Protein AF-A0A9P7CRB1-F1 (afdb_monomer_lite)

Structure (mmCIF, N/CA/C/O backbone):
data_AF-A0A9P7CRB1-F1
#
_entry.id   AF-A0A9P7CRB1-F1
#
loop_
_atom_site.group_PDB
_atom_site.id
_atom_site.type_symbol
_atom_site.label_atom_id
_atom_site.label_alt_id
_atom_site.label_comp_id
_atom_site.label_asym_id
_atom_site.label_entity_id
_atom_site.label_seq_id
_atom_site.pdbx_PDB_ins_code
_atom_site.Cartn_x
_atom_site.Cartn_y
_atom_site.Cartn_z
_atom_site.occupancy
_atom_site.B_iso_or_equiv
_atom_site.auth_seq_id
_atom_site.auth_comp_id
_atom_site.auth_asym_id
_atom_site.auth_atom_id
_atom_site.pdbx_PDB_model_num
ATOM 1 N N . MET A 1 1 ? -23.617 -18.119 3.280 1.00 48.03 1 MET A N 1
ATOM 2 C CA . MET A 1 1 ? -23.343 -16.703 3.636 1.00 48.03 1 MET A CA 1
ATOM 3 C C . MET A 1 1 ? -23.572 -16.346 5.123 1.00 48.03 1 MET A C 1
ATOM 5 O O . MET A 1 1 ? -22.956 -15.399 5.589 1.00 48.03 1 MET A O 1
ATOM 9 N N . LYS A 1 2 ? -24.357 -17.110 5.916 1.00 53.69 2 LYS A N 1
ATOM 10 C CA . LYS A 1 2 ? -24.613 -16.845 7.359 1.00 53.69 2 LYS A CA 1
ATOM 11 C C . LYS A 1 2 ? -23.386 -16.918 8.298 1.00 53.69 2 LYS A C 1
ATOM 13 O O . LYS A 1 2 ? -23.374 -16.262 9.331 1.00 53.69 2 LYS A O 1
ATOM 18 N N . LEU A 1 3 ? -22.343 -17.676 7.945 1.00 62.91 3 LEU A N 1
ATOM 19 C CA . LEU A 1 3 ? -21.161 -17.885 8.803 1.00 62.91 3 LEU A CA 1
ATOM 20 C C . LEU A 1 3 ? -20.244 -16.656 8.918 1.00 62.91 3 LEU A C 1
ATOM 22 O O . LEU A 1 3 ? -19.646 -16.432 9.967 1.00 62.91 3 LEU A O 1
ATOM 26 N N . ILE A 1 4 ? -20.134 -15.860 7.852 1.00 64.88 4 ILE A N 1
ATOM 27 C CA . ILE A 1 4 ? -19.236 -14.697 7.805 1.00 64.88 4 ILE A CA 1
ATOM 28 C C . ILE A 1 4 ? -19.834 -13.535 8.610 1.00 64.88 4 ILE A C 1
ATOM 30 O O . ILE A 1 4 ? -19.129 -12.917 9.403 1.00 64.88 4 ILE A O 1
ATOM 34 N N . GLY A 1 5 ? -21.150 -13.310 8.502 1.00 63.88 5 GLY A N 1
ATOM 35 C CA . GLY A 1 5 ? -21.849 -12.256 9.248 1.00 63.88 5 GLY A CA 1
ATOM 36 C C . GLY A 1 5 ? -21.728 -12.403 10.768 1.00 63.88 5 GLY A C 1
ATOM 37 O O . GLY A 1 5 ? -21.453 -11.425 11.458 1.00 63.88 5 GLY A O 1
ATOM 38 N N . GLY A 1 6 ? -21.828 -13.632 11.292 1.00 68.19 6 GLY A N 1
ATOM 39 C CA . GLY A 1 6 ? -21.659 -13.889 12.728 1.00 68.19 6 GLY A CA 1
ATOM 40 C C . GLY A 1 6 ? -20.238 -13.619 13.242 1.00 68.19 6 GLY A C 1
ATOM 41 O O . GLY A 1 6 ? -20.066 -13.126 14.355 1.00 68.19 6 GLY A O 1
ATOM 42 N N . ARG A 1 7 ? -19.208 -13.886 12.426 1.00 66.50 7 ARG A N 1
ATOM 43 C CA . ARG A 1 7 ? -17.805 -13.591 12.774 1.00 66.50 7 ARG A CA 1
ATOM 44 C C . ARG A 1 7 ? -17.519 -12.092 12.742 1.00 66.50 7 ARG A C 1
ATOM 46 O O . ARG A 1 7 ? -16.891 -11.586 13.665 1.00 66.50 7 ARG A O 1
ATOM 53 N N . ILE A 1 8 ? -18.048 -11.388 11.740 1.00 63.50 8 ILE A N 1
ATOM 54 C CA . ILE A 1 8 ? -17.945 -9.926 11.626 1.00 63.50 8 ILE A CA 1
ATOM 55 C C . ILE A 1 8 ? -18.608 -9.244 12.827 1.00 63.50 8 ILE A C 1
ATOM 57 O O . ILE A 1 8 ? -18.018 -8.335 13.401 1.00 63.50 8 ILE A O 1
ATOM 61 N N . ALA A 1 9 ? -19.782 -9.711 13.265 1.00 63.41 9 ALA A N 1
ATOM 62 C CA . ALA A 1 9 ? -20.455 -9.173 14.449 1.00 63.41 9 ALA A CA 1
ATOM 63 C C . ALA A 1 9 ? -19.631 -9.368 15.737 1.00 63.41 9 ALA A C 1
ATOM 65 O O . ALA A 1 9 ? -19.529 -8.449 16.550 1.00 63.41 9 ALA A O 1
ATOM 66 N N . LYS A 1 10 ? -18.981 -10.530 15.896 1.00 70.50 10 LYS A N 1
ATOM 67 C CA . LYS A 1 10 ? -18.084 -10.814 17.030 1.00 70.50 10 LYS A CA 1
ATOM 68 C C . LYS A 1 10 ? -16.836 -9.925 17.019 1.00 70.50 10 LYS A C 1
ATOM 70 O O . LYS A 1 10 ? -16.465 -9.382 18.055 1.00 70.50 10 LYS A O 1
ATOM 75 N N . TRP A 1 11 ? -16.218 -9.745 15.852 1.00 65.81 11 TRP A N 1
ATOM 76 C CA . TRP A 1 11 ? -15.070 -8.848 15.676 1.00 65.81 11 TRP A CA 1
ATOM 77 C C . TRP A 1 11 ? -15.452 -7.391 15.924 1.00 65.81 11 TRP A C 1
ATOM 79 O O . TRP A 1 11 ? -14.704 -6.667 16.574 1.00 65.81 11 TRP A O 1
ATOM 89 N N . ASN A 1 12 ? -16.645 -6.981 15.488 1.00 64.50 12 ASN A N 1
ATOM 90 C CA . ASN A 1 12 ? -17.173 -5.652 15.763 1.00 64.50 12 ASN A CA 1
ATOM 91 C C . ASN A 1 12 ? -17.372 -5.440 17.274 1.00 64.50 12 ASN A C 1
ATOM 93 O O . ASN A 1 12 ? -16.878 -4.459 17.818 1.00 64.50 12 ASN A O 1
ATOM 97 N N . GLN A 1 13 ? -17.968 -6.397 17.998 1.00 62.19 13 GLN A N 1
ATOM 98 C CA . GLN A 1 13 ? -18.071 -6.315 19.463 1.00 62.19 13 GLN A CA 1
ATOM 99 C C . GLN A 1 13 ? -16.703 -6.236 20.163 1.00 62.19 13 GLN A C 1
ATOM 101 O O . GLN A 1 13 ? -16.546 -5.448 21.095 1.00 62.19 13 GLN A O 1
ATOM 106 N N . GLN A 1 14 ? -15.699 -6.991 19.707 1.00 67.25 14 GLN A N 1
ATOM 107 C CA . GLN A 1 14 ? -14.343 -6.936 20.272 1.00 67.25 14 GLN A CA 1
ATOM 108 C C . GLN A 1 14 ? -13.639 -5.596 20.001 1.00 67.25 14 GLN A C 1
ATOM 110 O O . GLN A 1 14 ? -12.961 -5.074 20.890 1.00 67.25 14 GLN A O 1
ATOM 115 N N . LEU A 1 15 ? -13.835 -5.015 18.813 1.00 63.69 15 LEU A N 1
ATOM 116 C CA . LEU A 1 15 ? -13.340 -3.682 18.450 1.00 63.69 15 LEU A CA 1
ATOM 117 C C . LEU A 1 15 ? -14.054 -2.575 19.241 1.00 63.69 15 LEU A C 1
ATOM 119 O O . LEU A 1 15 ? -13.407 -1.630 19.692 1.00 63.69 15 LEU A O 1
ATOM 123 N N . ILE A 1 16 ? -15.365 -2.716 19.472 1.00 59.72 16 ILE A N 1
ATOM 124 C CA . ILE A 1 16 ? -16.171 -1.783 20.272 1.00 59.72 16 ILE A CA 1
ATOM 125 C C . ILE A 1 16 ? -15.698 -1.762 21.733 1.00 59.72 16 ILE A C 1
ATOM 127 O O . ILE A 1 16 ? -15.602 -0.689 22.330 1.00 59.72 16 ILE A O 1
ATOM 131 N N . HIS A 1 17 ? -15.349 -2.924 22.292 1.00 61.03 17 HIS A N 1
ATOM 132 C CA . HIS A 1 17 ? -14.848 -3.039 23.666 1.00 61.03 17 HIS A CA 1
ATOM 133 C C . HIS A 1 17 ? -13.457 -2.398 23.857 1.00 61.03 17 HIS A C 1
ATOM 135 O O . HIS A 1 17 ? -13.102 -2.021 24.970 1.00 61.03 17 HIS A O 1
ATOM 141 N N . HIS A 1 18 ? -12.695 -2.219 22.769 1.00 63.16 18 HIS A N 1
ATOM 142 C CA . HIS A 1 18 ? -11.377 -1.571 22.746 1.00 63.16 18 HIS A CA 1
ATOM 143 C C . HIS A 1 18 ? -11.396 -0.229 21.998 1.00 63.16 18 HIS A C 1
ATOM 145 O O . HIS A 1 18 ? -10.374 0.192 21.449 1.00 63.16 18 HIS A O 1
ATOM 151 N N . LYS A 1 19 ? -12.539 0.476 21.989 1.00 61.88 19 LYS A N 1
ATOM 152 C CA . LYS A 1 19 ? -12.706 1.772 21.302 1.00 61.88 19 LYS A CA 1
ATOM 153 C C . LYS A 1 19 ? -11.599 2.785 21.597 1.00 61.88 19 LYS A C 1
ATOM 155 O O . LYS A 1 19 ? -11.197 3.521 20.701 1.00 61.88 19 LYS A O 1
ATOM 160 N N . GLN A 1 20 ? -11.066 2.776 22.819 1.00 61.59 20 GLN A N 1
ATOM 161 C CA . GLN A 1 20 ? -9.976 3.660 23.242 1.00 61.59 20 GLN A CA 1
ATOM 162 C C . GLN A 1 20 ? -8.648 3.410 22.502 1.00 61.59 20 GLN A C 1
ATOM 164 O O . GLN A 1 20 ? -7.839 4.324 22.384 1.00 61.59 20 GLN A O 1
ATOM 169 N N . HIS A 1 21 ? -8.442 2.220 21.931 1.00 71.44 21 HIS A N 1
ATOM 170 C CA . HIS A 1 21 ? -7.247 1.865 21.156 1.00 71.44 21 HIS A CA 1
ATOM 171 C C . HIS A 1 21 ? -7.493 1.796 19.643 1.00 71.44 21 HIS A C 1
ATOM 173 O O . HIS A 1 21 ? -6.599 1.391 18.899 1.00 71.44 21 HIS A O 1
ATOM 179 N N . MET A 1 22 ? -8.674 2.195 19.152 1.00 73.38 22 MET A N 1
ATOM 180 C CA . MET A 1 22 ? -9.009 2.098 17.723 1.00 73.38 22 MET A CA 1
ATOM 181 C C . MET A 1 22 ? -8.028 2.827 16.811 1.00 73.38 22 MET A C 1
ATOM 183 O O . MET A 1 22 ? -7.768 2.354 15.709 1.00 73.38 22 MET A O 1
ATOM 187 N N . LEU A 1 23 ? -7.464 3.946 17.266 1.00 76.94 23 LEU A N 1
ATOM 188 C CA . LEU A 1 23 ? -6.450 4.682 16.516 1.00 76.94 23 LEU A CA 1
ATOM 189 C C . LEU A 1 23 ? -5.193 3.824 16.307 1.00 76.94 23 LEU A C 1
ATOM 191 O O . LEU A 1 23 ? -4.759 3.665 15.170 1.00 76.94 23 LEU A O 1
ATOM 195 N N . ASN A 1 24 ? -4.670 3.185 17.359 1.00 78.94 24 ASN A N 1
ATOM 196 C CA . ASN A 1 24 ? -3.516 2.284 17.250 1.00 78.94 24 ASN A CA 1
ATOM 197 C C . ASN A 1 24 ? -3.820 1.082 16.351 1.00 78.94 24 ASN A C 1
ATOM 199 O O . ASN A 1 24 ? -2.997 0.726 15.509 1.00 78.94 24 ASN A O 1
ATOM 203 N N . TYR A 1 25 ? -5.016 0.498 16.474 1.00 79.88 25 TYR A N 1
ATOM 204 C CA . TYR A 1 25 ? -5.454 -0.576 15.581 1.00 79.88 25 TYR A CA 1
ATOM 205 C C . TYR A 1 25 ? -5.482 -0.123 14.120 1.00 79.88 25 TYR A C 1
ATOM 207 O O . TYR A 1 25 ? -4.974 -0.835 13.261 1.00 79.88 25 TYR A O 1
ATOM 215 N N . MET A 1 26 ? -6.019 1.064 13.825 1.00 79.62 26 MET A N 1
ATOM 216 C CA . MET A 1 26 ? -6.052 1.599 12.463 1.00 79.62 26 MET A CA 1
ATOM 217 C C . MET A 1 26 ? -4.660 1.887 11.902 1.00 79.62 26 MET A C 1
ATOM 219 O O . MET A 1 26 ? -4.431 1.617 10.725 1.00 79.62 26 MET A O 1
ATOM 223 N N . ILE A 1 27 ? -3.736 2.394 12.724 1.00 81.38 27 ILE A N 1
ATOM 224 C CA . ILE A 1 27 ? -2.347 2.635 12.315 1.00 81.38 27 ILE A CA 1
ATOM 225 C C . ILE A 1 27 ? -1.660 1.314 11.970 1.00 81.38 27 ILE A C 1
ATOM 227 O O . ILE A 1 27 ? -1.156 1.171 10.860 1.00 81.38 27 ILE A O 1
ATOM 231 N N . VAL A 1 28 ? -1.686 0.327 12.872 1.00 82.62 28 VAL A N 1
ATOM 232 C CA . VAL A 1 28 ? -1.060 -0.985 12.628 1.00 82.62 28 VAL A CA 1
ATOM 233 C C . VAL A 1 28 ? -1.674 -1.651 11.400 1.00 82.62 28 VAL A C 1
ATOM 235 O O . VAL A 1 28 ? -0.949 -2.150 10.542 1.00 82.62 28 VAL A O 1
ATOM 238 N N . LEU A 1 29 ? -3.002 -1.600 11.275 1.00 81.00 29 LEU A N 1
ATOM 239 C CA . LEU A 1 29 ? -3.720 -2.183 10.148 1.00 81.00 29 LEU A CA 1
ATOM 240 C C . LEU A 1 29 ? -3.318 -1.546 8.811 1.00 81.00 29 LEU A C 1
ATOM 242 O O . LEU A 1 29 ? -3.195 -2.264 7.823 1.00 81.00 29 LEU A O 1
ATOM 246 N N . ARG A 1 30 ? -3.093 -0.226 8.776 1.00 82.69 30 ARG A N 1
ATOM 247 C CA . ARG A 1 30 ? -2.721 0.516 7.558 1.00 82.69 30 ARG A CA 1
ATOM 248 C C . ARG A 1 30 ? -1.228 0.488 7.231 1.00 82.69 30 ARG A C 1
ATOM 250 O O . ARG A 1 30 ? -0.881 0.632 6.065 1.00 82.69 30 ARG A O 1
ATOM 257 N N . ILE A 1 31 ? -0.366 0.292 8.227 1.00 81.25 31 ILE A N 1
ATOM 258 C CA . ILE A 1 31 ? 1.065 0.031 8.006 1.00 81.25 31 ILE A CA 1
ATOM 259 C C . ILE A 1 31 ? 1.267 -1.410 7.526 1.00 81.25 31 ILE A C 1
ATOM 261 O O . ILE A 1 31 ? 2.153 -1.676 6.716 1.00 81.25 31 ILE A O 1
ATOM 265 N N . SER A 1 32 ? 0.454 -2.351 8.020 1.00 81.44 32 SER A N 1
ATOM 266 C CA . SER A 1 32 ? 0.553 -3.749 7.616 1.00 81.44 32 SER A CA 1
ATOM 267 C C . SER A 1 32 ? 0.210 -3.920 6.129 1.00 81.44 32 SER A C 1
ATOM 269 O O . SER A 1 32 ? -0.790 -3.369 5.668 1.00 81.44 32 SER A O 1
ATOM 271 N N . PRO A 1 33 ? 0.961 -4.739 5.373 1.00 72.25 33 PRO A N 1
ATOM 272 C CA . PRO A 1 33 ? 0.662 -5.006 3.965 1.00 72.25 33 PRO A CA 1
ATOM 273 C C . PRO A 1 33 ? -0.519 -5.979 3.775 1.00 72.25 33 PRO A C 1
ATOM 275 O O . PRO A 1 33 ? -0.782 -6.411 2.657 1.00 72.25 33 PRO A O 1
ATOM 278 N N . LEU A 1 34 ? -1.193 -6.386 4.859 1.00 75.44 34 LEU A N 1
ATOM 279 C CA . LEU A 1 34 ? -2.161 -7.483 4.866 1.00 75.44 34 LEU A CA 1
ATOM 280 C C . LEU A 1 34 ? -3.502 -7.090 4.213 1.00 75.44 34 LEU A C 1
ATOM 282 O O . LEU A 1 34 ? -3.888 -7.724 3.229 1.00 75.44 34 LEU A O 1
ATOM 286 N N . PRO A 1 35 ? -4.247 -6.084 4.714 1.00 74.19 35 PRO A N 1
ATOM 287 C CA . PRO A 1 35 ? -5.468 -5.635 4.068 1.00 74.19 35 PRO A CA 1
ATOM 288 C C . PRO A 1 35 ? -5.174 -4.579 2.990 1.00 74.19 35 PRO A C 1
ATOM 290 O O . PRO A 1 35 ? -4.476 -3.597 3.245 1.00 74.19 35 PRO A O 1
ATOM 293 N N . PRO A 1 36 ? -5.785 -4.691 1.803 1.00 77.12 36 PRO A N 1
ATOM 294 C CA . PRO A 1 36 ? -5.770 -3.605 0.836 1.00 77.12 36 PRO A CA 1
ATOM 295 C C . PRO A 1 36 ? -6.452 -2.346 1.390 1.00 77.12 36 PRO A C 1
ATOM 297 O O . PRO A 1 36 ? -7.450 -2.435 2.109 1.00 77.12 36 PRO A O 1
ATOM 300 N N . ASN A 1 37 ? -6.007 -1.163 0.958 1.00 79.12 37 ASN A N 1
ATOM 301 C CA . ASN A 1 37 ? -6.611 0.115 1.369 1.00 79.12 37 ASN A CA 1
ATOM 302 C C . ASN A 1 37 ? -8.126 0.191 1.100 1.00 79.12 37 ASN A C 1
ATOM 304 O O . ASN A 1 37 ? -8.869 0.780 1.886 1.00 79.12 37 ASN A O 1
ATOM 308 N N . TRP A 1 38 ? -8.605 -0.444 0.023 1.00 78.69 38 TRP A N 1
ATOM 309 C CA . TRP A 1 38 ? -10.034 -0.486 -0.296 1.00 78.69 38 TRP A CA 1
ATOM 310 C C . TRP A 1 38 ? -10.852 -1.213 0.776 1.00 78.69 38 TRP A C 1
ATOM 312 O O . TRP A 1 38 ? -11.969 -0.794 1.063 1.00 78.69 38 TRP A O 1
ATOM 322 N N . LEU A 1 39 ? -10.296 -2.247 1.418 1.00 80.31 39 LEU A N 1
ATOM 323 C CA . LEU A 1 39 ? -10.996 -3.027 2.439 1.00 80.31 39 LEU A CA 1
ATOM 324 C C . LEU A 1 39 ? -11.274 -2.179 3.682 1.00 80.31 39 LEU A C 1
ATOM 326 O O . LEU A 1 39 ? -12.367 -2.228 4.239 1.00 80.31 39 LEU A O 1
ATOM 330 N N . VAL A 1 40 ? -10.301 -1.362 4.087 1.00 79.69 40 VAL A N 1
ATOM 331 C CA . VAL A 1 40 ? -10.440 -0.454 5.232 1.00 79.69 40 VAL A CA 1
ATOM 332 C C . VAL A 1 40 ? -11.432 0.667 4.918 1.00 79.69 40 VAL A C 1
ATOM 334 O O . VAL A 1 40 ? -12.242 1.018 5.774 1.00 79.69 40 VAL A O 1
ATOM 337 N N . ASN A 1 41 ? -11.419 1.188 3.688 1.00 82.19 41 ASN A N 1
ATOM 338 C CA . ASN A 1 41 ? -12.356 2.227 3.256 1.00 82.19 41 ASN A CA 1
ATOM 339 C C . ASN A 1 41 ? -13.803 1.711 3.133 1.00 82.19 41 ASN A C 1
ATOM 341 O O . ASN A 1 41 ? -14.728 2.440 3.476 1.00 82.19 41 ASN A O 1
ATOM 345 N N . LEU A 1 42 ? -14.015 0.464 2.691 1.00 79.50 42 LEU A N 1
ATOM 346 C CA . LEU A 1 42 ? -15.351 -0.151 2.634 1.00 79.50 42 LEU A CA 1
ATOM 347 C C . LEU A 1 42 ? -15.844 -0.632 4.009 1.00 79.50 42 LEU A C 1
ATOM 349 O O . LEU A 1 42 ? -17.047 -0.644 4.281 1.00 79.50 42 LEU A O 1
ATOM 353 N N . GLY A 1 43 ? -14.913 -1.075 4.857 1.00 74.75 43 GLY A N 1
ATOM 354 C CA . GLY A 1 43 ? -15.196 -1.645 6.170 1.00 74.75 43 GLY A CA 1
ATOM 355 C C . GLY A 1 43 ? -15.448 -0.601 7.257 1.00 74.75 43 GLY A C 1
ATOM 356 O O . GLY A 1 43 ? -16.233 -0.863 8.165 1.00 74.75 43 GLY A O 1
ATOM 357 N N . SER A 1 44 ? -14.844 0.590 7.172 1.00 77.38 44 SER A N 1
ATOM 358 C CA . SER A 1 44 ? -14.972 1.622 8.213 1.00 77.38 44 SER A CA 1
ATOM 359 C C . SER A 1 44 ? -16.410 2.105 8.486 1.00 77.38 44 SER A C 1
ATOM 361 O O . SER A 1 44 ? -16.738 2.248 9.669 1.00 77.38 44 SER A O 1
ATOM 363 N N . PRO A 1 45 ? -17.311 2.273 7.489 1.00 74.94 45 PRO A N 1
ATOM 364 C CA . PRO A 1 45 ? -18.707 2.634 7.743 1.00 74.94 45 PRO A CA 1
ATOM 365 C C . PRO A 1 45 ? -19.490 1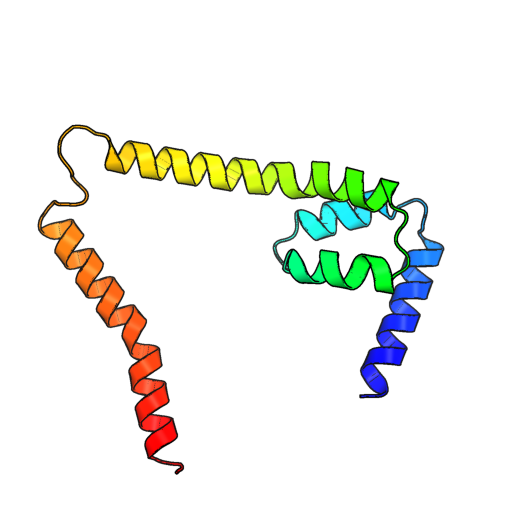.463 8.353 1.00 74.94 45 PRO A C 1
ATOM 367 O O . PRO A 1 45 ? -20.294 1.654 9.262 1.00 74.94 45 PRO A O 1
ATOM 370 N N . HIS A 1 46 ? -19.209 0.236 7.899 1.00 74.12 46 HIS A N 1
ATOM 371 C CA . HIS A 1 46 ? -19.870 -0.991 8.362 1.00 74.12 46 HIS A CA 1
ATOM 372 C C . HIS A 1 46 ? -19.468 -1.392 9.793 1.00 74.12 46 HIS A C 1
ATOM 374 O O . HIS A 1 46 ? -20.236 -2.055 10.487 1.00 74.12 46 HIS A O 1
ATOM 380 N N . LEU A 1 47 ? -18.278 -0.986 10.245 1.00 71.56 47 LEU A N 1
ATOM 381 C CA . LEU A 1 47 ? -17.748 -1.227 11.594 1.00 71.56 47 LEU A CA 1
ATOM 382 C C . LEU A 1 47 ? -17.982 -0.043 12.551 1.00 71.56 47 LEU A C 1
ATOM 384 O O . LEU A 1 47 ? -17.491 -0.063 13.677 1.00 71.56 47 LEU A O 1
ATOM 388 N N . SER A 1 48 ? -18.714 0.991 12.114 1.00 70.44 48 SER A N 1
ATOM 389 C CA . SER A 1 48 ? -19.031 2.186 12.914 1.00 70.44 48 SER A CA 1
ATOM 390 C C . SER A 1 48 ? -17.795 2.838 13.557 1.00 70.44 48 SER A C 1
ATOM 392 O O . SER A 1 48 ? -17.799 3.202 14.738 1.00 70.44 48 SER A O 1
ATOM 394 N N . VAL A 1 49 ? -16.714 2.964 12.782 1.00 73.94 49 VAL A N 1
ATOM 395 C CA . VAL A 1 49 ? -15.454 3.560 13.242 1.00 73.94 49 VAL A CA 1
ATOM 396 C C . VAL A 1 49 ? -15.624 5.074 13.438 1.00 73.94 49 VAL A C 1
ATOM 398 O O . VAL A 1 49 ? -16.121 5.741 12.530 1.00 73.94 49 VAL A O 1
ATOM 401 N N . PRO A 1 50 ? -15.197 5.662 14.575 1.00 78.50 50 PRO A N 1
ATOM 402 C CA . PRO A 1 50 ? -15.259 7.107 14.766 1.00 78.50 50 PRO A CA 1
ATOM 403 C C . PRO A 1 50 ? -14.354 7.837 13.761 1.00 78.50 50 PRO A C 1
ATOM 405 O O . PRO A 1 50 ? -13.193 7.467 13.570 1.00 78.50 50 PRO A O 1
ATOM 408 N N . PHE A 1 51 ? -14.873 8.912 13.159 1.00 81.31 51 PHE A N 1
ATOM 409 C CA . PHE A 1 51 ? -14.201 9.661 12.088 1.00 81.31 51 PHE A CA 1
ATOM 410 C C . PHE A 1 51 ? -12.783 10.122 12.462 1.00 81.31 51 PHE A C 1
ATOM 412 O O . PHE A 1 51 ? -11.863 9.998 11.659 1.00 81.31 51 PHE A O 1
ATOM 419 N N . GLY A 1 52 ? -12.574 10.581 13.701 1.00 82.19 52 GLY A N 1
ATOM 420 C CA . GLY A 1 52 ? -11.256 11.022 14.171 1.00 82.19 52 GLY A CA 1
ATOM 421 C C . GLY A 1 52 ? -10.201 9.909 14.173 1.00 82.19 52 GLY A C 1
ATOM 422 O O . GLY A 1 52 ? -9.072 10.136 13.744 1.00 82.19 52 GLY A O 1
ATOM 423 N N . ALA A 1 53 ? -10.569 8.689 14.583 1.00 82.25 53 ALA A N 1
ATOM 424 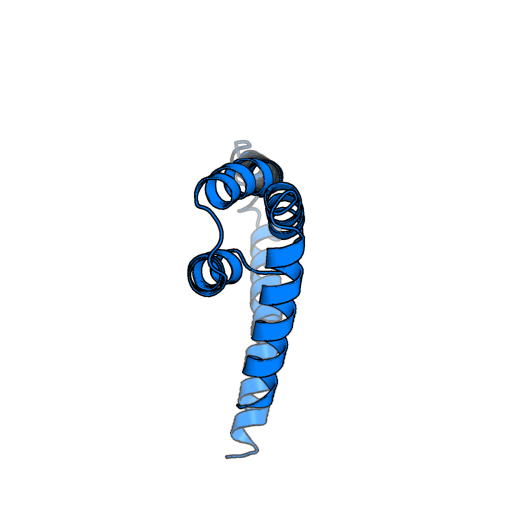C CA . ALA A 1 53 ? -9.658 7.542 14.543 1.00 82.25 53 ALA A CA 1
ATOM 425 C C . ALA A 1 53 ? -9.366 7.107 13.100 1.00 82.25 53 ALA A C 1
ATOM 427 O O . ALA A 1 53 ? -8.235 6.736 12.791 1.00 82.25 53 ALA A O 1
ATOM 428 N N . PHE A 1 54 ? -10.358 7.212 12.207 1.00 84.06 54 PHE A N 1
ATOM 429 C CA . PHE A 1 54 ? -10.167 6.973 10.779 1.00 84.06 54 PHE A CA 1
ATOM 430 C C . PHE A 1 54 ? -9.198 7.978 10.158 1.00 84.06 54 PHE A C 1
ATOM 432 O O . PHE A 1 54 ? -8.250 7.564 9.495 1.00 84.06 54 PHE A O 1
ATOM 439 N N . PHE A 1 55 ? -9.392 9.274 10.396 1.00 87.38 55 PHE A N 1
ATOM 440 C CA . PHE A 1 55 ? -8.535 10.323 9.849 1.00 87.38 55 PHE A CA 1
ATOM 441 C C . PHE A 1 55 ? -7.087 10.183 10.336 1.00 87.38 55 PHE A C 1
ATOM 443 O O . PHE A 1 55 ? -6.183 9.996 9.521 1.00 87.38 55 PHE A O 1
ATOM 450 N N . TRP A 1 56 ? -6.865 10.178 11.654 1.00 87.31 56 TRP A N 1
ATOM 451 C CA . TRP A 1 56 ? -5.516 10.095 12.221 1.00 87.31 56 TRP A CA 1
ATOM 452 C C . TRP A 1 56 ? -4.844 8.750 11.954 1.00 87.31 56 TRP A C 1
ATOM 454 O O . TRP A 1 56 ? -3.661 8.708 11.618 1.00 87.31 56 TRP A O 1
ATOM 464 N N . GLY A 1 57 ? -5.600 7.652 12.023 1.00 86.88 57 GLY A N 1
ATOM 465 C CA . GLY A 1 57 ? -5.089 6.330 11.679 1.00 86.88 57 GLY A CA 1
ATOM 466 C C . GLY A 1 57 ? -4.662 6.232 10.215 1.00 86.88 57 GLY A C 1
ATOM 467 O O . GLY A 1 57 ? -3.655 5.600 9.908 1.00 86.88 57 GLY A O 1
ATOM 468 N N . THR A 1 58 ? -5.383 6.899 9.311 1.00 87.00 58 THR A N 1
ATOM 469 C CA . THR A 1 58 ? -5.005 7.003 7.893 1.00 87.00 58 THR A CA 1
ATOM 470 C C . THR A 1 58 ? -3.764 7.846 7.700 1.00 87.00 58 THR A C 1
ATOM 472 O O . THR A 1 58 ? -2.834 7.401 7.036 1.00 87.00 58 THR A O 1
ATOM 475 N N . PHE A 1 59 ? -3.742 9.032 8.299 1.00 88.75 59 PHE A N 1
ATOM 476 C CA . PHE A 1 59 ? -2.641 9.971 8.164 1.00 88.75 59 PHE A CA 1
ATOM 477 C C . PHE A 1 59 ? -1.310 9.344 8.599 1.00 88.75 59 PHE A C 1
ATOM 479 O O . PHE A 1 59 ? -0.370 9.279 7.809 1.00 88.75 59 PHE A O 1
ATOM 486 N N . PHE A 1 60 ? -1.255 8.785 9.811 1.00 89.50 60 PHE A N 1
ATOM 487 C CA . PHE A 1 60 ? -0.038 8.150 10.322 1.00 89.50 60 PHE A CA 1
ATOM 488 C C . PHE A 1 60 ? 0.225 6.768 9.721 1.00 89.50 60 PHE A C 1
ATOM 490 O O . PHE A 1 60 ? 1.380 6.389 9.555 1.00 89.50 60 PHE A O 1
ATOM 497 N N . GLY A 1 61 ? -0.818 6.011 9.375 1.00 86.88 61 GLY A N 1
ATOM 498 C CA . GLY A 1 61 ? -0.658 4.667 8.824 1.00 86.88 61 GLY A CA 1
ATOM 499 C C . GLY A 1 61 ? -0.182 4.642 7.369 1.00 86.88 61 GLY A C 1
ATOM 500 O O . GLY A 1 61 ? 0.553 3.741 6.980 1.00 86.88 61 GLY A O 1
ATOM 501 N N . VAL A 1 62 ? -0.570 5.636 6.564 1.00 87.81 62 VAL A N 1
ATOM 502 C CA . VAL A 1 62 ? -0.237 5.709 5.129 1.00 87.81 62 VAL A CA 1
ATOM 503 C C . VAL A 1 62 ? 1.044 6.509 4.868 1.00 87.81 62 VAL A C 1
ATOM 505 O O . VAL A 1 62 ? 1.680 6.309 3.831 1.00 87.81 62 VAL A O 1
ATOM 508 N N . ALA A 1 63 ? 1.474 7.369 5.797 1.00 90.69 63 ALA A N 1
ATOM 509 C CA . ALA A 1 63 ? 2.688 8.168 5.633 1.00 90.69 63 ALA A CA 1
ATOM 510 C C . ALA A 1 63 ? 3.965 7.324 5.391 1.00 90.69 63 ALA A C 1
ATOM 512 O O . ALA A 1 63 ? 4.653 7.601 4.404 1.00 90.69 63 ALA A O 1
ATOM 513 N N . PRO A 1 64 ? 4.279 6.265 6.173 1.00 88.44 64 PRO A N 1
ATOM 514 C CA . PRO A 1 64 ? 5.491 5.474 5.944 1.00 88.44 64 PRO A CA 1
ATOM 515 C C . PRO A 1 64 ? 5.493 4.729 4.596 1.00 88.44 64 PRO A C 1
ATOM 517 O O . PRO A 1 64 ? 6.463 4.880 3.850 1.00 88.44 64 PRO A O 1
ATOM 520 N N . PRO A 1 65 ? 4.423 3.998 4.204 1.00 87.31 65 PRO A N 1
ATOM 521 C CA . PRO A 1 65 ? 4.342 3.410 2.868 1.00 87.31 65 PRO A CA 1
ATOM 522 C C . PRO A 1 65 ? 4.455 4.449 1.750 1.00 87.31 65 PRO A C 1
ATOM 524 O O . PRO A 1 65 ? 5.083 4.187 0.729 1.00 87.31 65 PRO A O 1
ATOM 527 N N . SER A 1 66 ? 3.875 5.639 1.926 1.00 89.19 66 SER A N 1
ATOM 528 C CA . SER A 1 66 ? 3.969 6.713 0.926 1.00 89.19 66 SER A CA 1
ATOM 529 C C . SER A 1 66 ? 5.407 7.187 0.743 1.00 89.19 66 SER A C 1
ATOM 531 O O . SER A 1 66 ? 5.842 7.385 -0.388 1.00 89.19 66 SER A O 1
ATOM 533 N N . PHE A 1 67 ? 6.177 7.297 1.828 1.00 92.88 67 PHE A N 1
ATOM 534 C CA . PHE A 1 67 ? 7.588 7.666 1.749 1.00 92.88 67 PHE A CA 1
ATOM 535 C C . PHE A 1 67 ? 8.415 6.630 0.979 1.00 92.88 67 PHE A C 1
ATOM 537 O O . PHE A 1 67 ? 9.237 7.004 0.145 1.00 92.88 67 PHE A O 1
ATOM 544 N N . ILE A 1 68 ? 8.151 5.337 1.197 1.00 90.50 68 ILE A N 1
ATOM 545 C CA . ILE A 1 68 ? 8.795 4.245 0.450 1.00 90.50 68 ILE A CA 1
ATOM 546 C C . ILE A 1 68 ? 8.455 4.342 -1.043 1.00 90.50 68 ILE A C 1
ATOM 548 O O . ILE A 1 68 ? 9.354 4.246 -1.874 1.00 90.50 68 ILE A O 1
ATOM 552 N N . HIS A 1 69 ? 7.187 4.587 -1.394 1.00 89.69 69 HIS A N 1
ATOM 553 C CA . HIS A 1 69 ? 6.777 4.743 -2.794 1.00 89.69 69 HIS A CA 1
ATOM 554 C C . HIS A 1 69 ? 7.434 5.950 -3.468 1.00 89.69 69 HIS A C 1
ATOM 556 O O . HIS A 1 69 ? 7.901 5.832 -4.598 1.00 89.69 69 HIS A O 1
ATOM 562 N N . VAL A 1 70 ? 7.507 7.094 -2.781 1.00 93.94 70 VAL A N 1
ATOM 563 C CA . VAL A 1 70 ? 8.180 8.289 -3.309 1.00 93.94 70 VAL A CA 1
ATOM 564 C C . VAL A 1 70 ? 9.675 8.030 -3.488 1.00 93.94 70 VAL A C 1
ATOM 566 O O . VAL A 1 70 ? 10.226 8.386 -4.525 1.00 93.94 70 VAL A O 1
ATOM 569 N N . GLN A 1 71 ? 10.330 7.364 -2.533 1.00 91.56 71 GLN A N 1
ATOM 570 C CA . GLN A 1 71 ? 11.738 6.981 -2.673 1.00 91.56 71 GLN A CA 1
ATOM 571 C C . GLN A 1 71 ? 11.967 6.021 -3.841 1.00 91.56 71 GLN A C 1
ATOM 573 O O . GLN A 1 71 ? 12.899 6.225 -4.616 1.00 91.56 71 GLN A O 1
ATOM 578 N N . ALA A 1 72 ? 11.119 5.003 -3.993 1.00 91.31 72 ALA A N 1
ATOM 579 C CA . ALA A 1 72 ? 11.194 4.067 -5.108 1.00 91.31 72 ALA A CA 1
ATOM 580 C C . ALA A 1 72 ? 10.996 4.784 -6.453 1.00 91.31 72 ALA A C 1
ATOM 582 O O . ALA A 1 72 ? 11.753 4.548 -7.392 1.00 91.31 72 ALA A O 1
ATOM 583 N N . GLY A 1 73 ? 10.033 5.709 -6.524 1.00 89.94 73 GLY A N 1
ATOM 584 C CA . GLY A 1 73 ? 9.808 6.557 -7.692 1.00 89.94 73 GLY A CA 1
ATOM 585 C C . GLY A 1 73 ? 11.008 7.451 -8.007 1.00 89.94 73 GLY A C 1
ATOM 586 O O . GLY A 1 73 ? 11.452 7.489 -9.146 1.00 89.94 73 GLY A O 1
ATOM 587 N N . ALA A 1 74 ? 11.594 8.104 -7.002 1.00 88.19 74 ALA A N 1
ATOM 588 C CA . ALA A 1 74 ? 12.780 8.943 -7.176 1.00 88.19 74 ALA A CA 1
ATOM 589 C C . ALA A 1 74 ? 14.024 8.135 -7.586 1.00 88.19 74 ALA A C 1
ATOM 591 O O . ALA A 1 74 ? 14.850 8.612 -8.361 1.00 88.19 74 ALA A O 1
ATOM 592 N N . ALA A 1 75 ? 14.177 6.907 -7.085 1.00 85.69 75 ALA A N 1
ATOM 593 C CA . ALA A 1 75 ? 15.235 6.002 -7.523 1.00 85.69 75 ALA A CA 1
ATOM 594 C C . ALA A 1 75 ? 15.044 5.593 -8.992 1.00 85.69 75 ALA A C 1
ATOM 596 O O . ALA A 1 75 ? 16.002 5.619 -9.763 1.00 85.69 75 ALA A O 1
ATOM 597 N N . LEU A 1 76 ? 13.808 5.279 -9.390 1.00 84.44 76 LEU A N 1
ATOM 598 C CA . LEU A 1 76 ? 13.459 4.968 -10.776 1.00 84.44 76 LEU A CA 1
ATOM 599 C C . LEU A 1 76 ? 13.689 6.167 -11.709 1.00 84.44 76 LEU A C 1
ATOM 601 O O . LEU A 1 76 ? 14.205 6.001 -12.812 1.00 84.44 76 LEU A O 1
ATOM 605 N N . ASP A 1 77 ? 13.356 7.371 -11.252 1.00 83.94 77 ASP A N 1
ATOM 606 C CA . ASP A 1 77 ? 13.555 8.617 -11.993 1.00 83.94 77 ASP A CA 1
ATOM 607 C C . ASP A 1 77 ? 15.042 8.925 -12.214 1.00 83.94 77 ASP A C 1
ATOM 609 O O . ASP A 1 77 ? 15.455 9.253 -13.323 1.00 83.94 77 ASP A O 1
ATOM 613 N N . ARG A 1 78 ? 15.888 8.706 -11.199 1.00 80.25 78 ARG A N 1
ATOM 614 C CA . ARG A 1 78 ? 17.352 8.828 -11.327 1.00 80.25 78 ARG A CA 1
ATOM 615 C C . ARG A 1 78 ? 17.934 7.828 -12.322 1.00 80.25 78 ARG A C 1
ATOM 617 O O . ARG A 1 78 ? 18.747 8.218 -13.150 1.00 80.25 78 ARG A O 1
ATOM 624 N N . LEU A 1 79 ? 17.484 6.572 -12.274 1.00 75.50 79 LEU A N 1
ATOM 625 C CA . LEU A 1 79 ? 17.860 5.548 -13.258 1.00 75.50 79 LEU A CA 1
ATOM 626 C C . LEU A 1 79 ? 17.397 5.910 -14.680 1.00 75.50 79 LEU A C 1
ATOM 628 O O . LEU A 1 79 ? 17.991 5.457 -15.654 1.00 75.50 79 LEU A O 1
ATOM 632 N N . SER A 1 80 ? 16.347 6.725 -14.803 1.00 71.56 80 SER A N 1
ATOM 633 C CA . SER A 1 80 ? 15.804 7.175 -16.088 1.00 71.56 80 SER A CA 1
ATOM 634 C C . SER A 1 80 ? 16.465 8.456 -16.615 1.00 71.56 80 SER A C 1
ATOM 636 O O . SER A 1 80 ? 16.530 8.641 -17.828 1.00 71.56 80 SER A O 1
ATOM 638 N N . SER A 1 81 ? 16.962 9.323 -15.725 1.00 65.81 81 SER A N 1
ATOM 639 C CA . SER A 1 81 ? 17.389 10.698 -16.034 1.00 65.81 81 SER A CA 1
ATOM 640 C C . SER A 1 81 ? 18.898 10.894 -16.225 1.00 65.81 81 SER A C 1
ATOM 642 O O . SER A 1 81 ? 19.317 11.992 -16.584 1.00 65.81 81 SER A O 1
ATOM 644 N N . SER A 1 82 ? 19.744 9.884 -15.990 1.00 62.47 82 SER A N 1
ATOM 645 C CA . SER A 1 82 ? 21.199 9.985 -16.199 1.00 62.47 82 SER A CA 1
ATOM 646 C C . SER A 1 82 ? 21.588 10.015 -17.687 1.00 62.47 82 SER A C 1
ATOM 648 O O . SER A 1 82 ? 22.125 9.041 -18.183 1.00 62.47 82 SER A O 1
ATOM 650 N N . ASP A 1 83 ? 21.306 11.129 -18.373 1.00 55.09 83 ASP A N 1
ATOM 651 C CA . ASP A 1 83 ? 21.868 11.739 -19.609 1.00 55.09 83 ASP A CA 1
ATOM 652 C C . ASP A 1 83 ? 22.195 10.894 -20.867 1.00 55.09 83 ASP A C 1
ATOM 654 O O . ASP A 1 83 ? 22.503 11.417 -21.938 1.00 55.09 83 ASP A O 1
ATOM 658 N N . LYS A 1 84 ? 22.050 9.580 -20.800 1.00 53.91 84 LYS A N 1
ATOM 659 C CA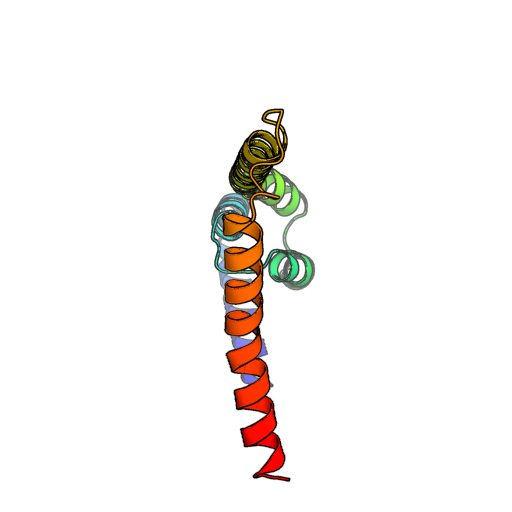 . LYS A 1 84 ? 21.880 8.637 -21.897 1.00 53.91 84 LYS A CA 1
ATOM 660 C C . LYS A 1 84 ? 20.886 7.635 -21.351 1.00 53.91 84 LYS A C 1
ATOM 662 O O . LYS A 1 84 ? 21.124 7.076 -20.292 1.00 53.91 84 LYS A O 1
ATOM 667 N N . LEU A 1 85 ? 19.767 7.434 -22.034 1.00 58.03 85 LEU A N 1
ATOM 668 C CA . LEU A 1 85 ? 18.757 6.441 -21.677 1.00 58.03 85 LEU A CA 1
ATOM 669 C C . LEU A 1 85 ? 19.395 5.043 -21.522 1.00 58.03 85 LEU A C 1
ATOM 671 O O . LEU A 1 85 ? 19.343 4.241 -22.450 1.00 58.03 85 LEU A O 1
ATOM 675 N N . GLU A 1 86 ? 19.972 4.709 -20.366 1.00 57.34 86 GLU A N 1
ATOM 676 C CA . GLU A 1 86 ? 20.519 3.373 -20.122 1.00 57.34 86 GLU A CA 1
ATOM 677 C C . GLU A 1 86 ? 19.384 2.338 -20.086 1.00 57.34 86 GLU A C 1
ATOM 679 O O . GLU A 1 86 ? 19.589 1.169 -20.408 1.00 57.34 86 GLU A O 1
ATOM 684 N N . LEU A 1 87 ? 18.146 2.769 -19.814 1.00 56.81 87 LEU A N 1
ATOM 685 C CA . LEU A 1 87 ? 16.918 1.989 -20.018 1.00 56.81 87 LEU A CA 1
ATOM 686 C C . LEU A 1 87 ? 16.682 1.596 -21.486 1.00 56.81 87 LEU A C 1
ATOM 688 O O . LEU A 1 87 ? 16.155 0.517 -21.745 1.00 56.81 87 LEU A O 1
ATOM 692 N N . VAL A 1 88 ? 17.108 2.428 -22.440 1.00 63.06 88 VAL A N 1
ATOM 693 C CA . VAL A 1 88 ? 17.048 2.165 -23.892 1.00 63.06 88 VAL A CA 1
ATOM 694 C C . VAL A 1 88 ? 18.415 1.664 -24.386 1.00 63.06 88 VAL A C 1
ATOM 696 O O . VAL A 1 88 ? 18.786 1.806 -25.547 1.00 63.06 88 VAL A O 1
ATOM 699 N N . THR A 1 89 ? 19.191 1.027 -23.508 1.00 73.06 89 THR A N 1
ATOM 700 C CA . THR A 1 89 ? 20.309 0.183 -23.937 1.00 73.06 89 THR A CA 1
ATOM 701 C C . THR A 1 89 ? 19.731 -1.100 -24.544 1.00 73.06 89 THR A C 1
ATOM 703 O O . THR A 1 89 ? 18.779 -1.654 -23.984 1.00 73.06 89 THR A O 1
ATOM 706 N N . PRO A 1 90 ? 20.304 -1.645 -25.635 1.00 79.62 90 PRO A N 1
ATOM 707 C CA . PRO A 1 90 ? 19.831 -2.888 -26.253 1.00 79.62 90 PRO A CA 1
ATOM 708 C C . PRO A 1 90 ? 19.649 -4.049 -25.260 1.00 79.62 90 PRO A C 1
ATOM 710 O O . PRO A 1 90 ? 18.717 -4.841 -25.391 1.00 79.62 90 PRO A O 1
ATOM 713 N N . ILE A 1 91 ? 20.497 -4.111 -24.226 1.00 81.31 91 ILE A N 1
ATOM 714 C CA . ILE A 1 91 ? 20.428 -5.113 -23.155 1.00 81.31 91 ILE A CA 1
ATOM 715 C C . ILE A 1 91 ? 19.171 -4.957 -22.281 1.00 81.31 91 ILE A C 1
ATOM 717 O O . ILE A 1 91 ? 18.521 -5.948 -21.961 1.00 81.31 91 ILE A O 1
ATOM 721 N N . ASN A 1 92 ? 18.776 -3.724 -21.949 1.00 80.25 92 ASN A N 1
ATOM 722 C CA . ASN A 1 92 ? 17.607 -3.450 -21.115 1.00 80.25 92 ASN A CA 1
ATOM 723 C C . ASN A 1 92 ? 16.314 -3.694 -21.893 1.00 80.25 92 ASN A C 1
ATOM 725 O O . ASN A 1 92 ? 15.388 -4.292 -21.353 1.00 80.25 92 ASN A O 1
ATOM 729 N N . ILE A 1 93 ? 16.279 -3.346 -23.183 1.00 83.69 93 ILE A N 1
ATOM 730 C CA . ILE A 1 93 ? 15.165 -3.691 -24.080 1.00 83.69 93 ILE A CA 1
ATOM 731 C C . ILE A 1 93 ? 14.999 -5.213 -24.173 1.00 83.69 93 ILE A C 1
ATOM 733 O O . ILE A 1 93 ? 13.885 -5.719 -24.045 1.00 83.69 93 ILE A O 1
ATOM 737 N N . PHE A 1 94 ? 16.096 -5.956 -24.343 1.00 88.19 94 PHE A N 1
ATOM 738 C CA . PHE A 1 94 ? 16.055 -7.417 -24.358 1.00 88.19 94 PHE A CA 1
ATOM 739 C C . PHE A 1 94 ? 15.537 -7.991 -23.029 1.00 88.19 94 PHE A C 1
ATOM 741 O O . PHE A 1 94 ? 14.625 -8.818 -23.035 1.00 88.19 94 PHE A O 1
ATOM 748 N N . CYS A 1 95 ? 16.040 -7.507 -21.889 1.00 86.69 95 CYS A N 1
ATOM 749 C CA . CYS A 1 95 ? 15.540 -7.898 -20.569 1.00 86.69 95 CYS A CA 1
ATOM 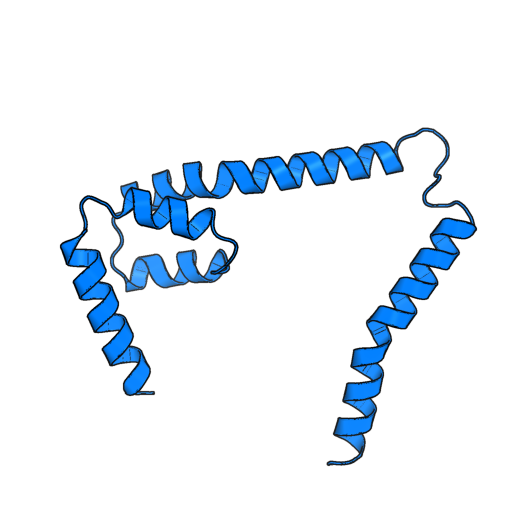750 C C . CYS A 1 95 ? 14.041 -7.597 -20.402 1.00 86.69 95 CYS A C 1
ATOM 752 O O . CYS A 1 95 ? 13.305 -8.453 -19.914 1.00 86.69 95 CYS A O 1
ATOM 754 N N . LEU A 1 96 ? 13.563 -6.431 -20.851 1.00 87.19 96 LEU A N 1
ATOM 755 C CA . LEU A 1 96 ? 12.141 -6.069 -20.813 1.00 87.19 96 LEU A CA 1
ATOM 756 C C . LEU A 1 96 ? 11.284 -7.015 -21.667 1.00 87.19 96 LEU A C 1
ATOM 758 O O . LEU A 1 96 ? 10.211 -7.427 -21.226 1.00 87.19 96 LEU A O 1
ATOM 762 N N . ILE A 1 97 ? 11.765 -7.415 -22.848 1.00 90.75 97 ILE A N 1
ATOM 763 C CA . ILE A 1 97 ? 11.089 -8.402 -23.705 1.00 90.75 97 ILE A CA 1
ATOM 764 C C . ILE A 1 97 ? 11.036 -9.773 -23.018 1.00 90.75 97 ILE A C 1
ATOM 766 O O . ILE A 1 97 ? 9.979 -10.405 -23.001 1.00 90.75 97 ILE A O 1
ATOM 770 N N . VAL A 1 98 ? 12.134 -10.228 -22.408 1.00 93.38 98 VAL A N 1
ATOM 771 C CA . VAL A 1 98 ? 12.166 -11.498 -21.661 1.00 93.38 98 VAL A CA 1
ATOM 772 C C . VAL A 1 98 ? 11.179 -11.465 -20.495 1.00 93.38 98 VAL A C 1
ATOM 774 O O . VAL A 1 98 ? 10.386 -12.393 -20.340 1.00 93.38 98 VAL A O 1
ATOM 777 N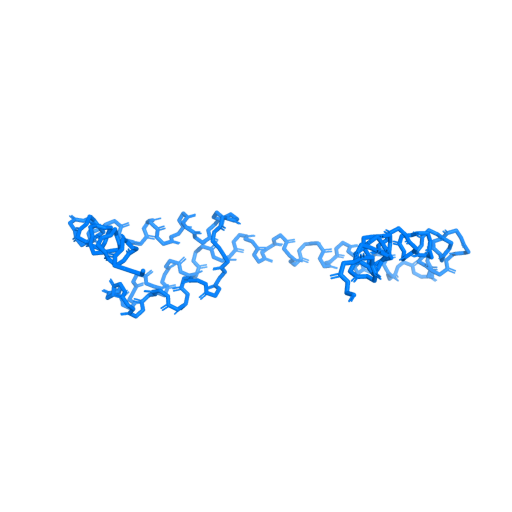 N . VAL A 1 99 ? 11.165 -10.383 -19.713 1.00 92.62 99 VAL A N 1
ATOM 778 C CA . VAL A 1 99 ? 10.208 -10.196 -18.612 1.00 92.62 99 VAL A CA 1
ATOM 779 C C . VAL A 1 99 ? 8.767 -10.208 -19.129 1.00 92.62 99 VAL A C 1
ATOM 781 O O . VAL A 1 99 ? 7.916 -10.866 -18.528 1.00 92.62 99 VAL A O 1
ATOM 784 N N . ALA A 1 100 ? 8.487 -9.561 -20.265 1.00 89.94 100 ALA A N 1
ATOM 785 C CA . ALA A 1 100 ? 7.164 -9.578 -20.888 1.00 89.94 100 ALA A CA 1
ATOM 786 C C . ALA A 1 100 ? 6.739 -10.992 -21.332 1.00 89.94 100 ALA A C 1
ATOM 788 O O . ALA A 1 100 ? 5.600 -11.394 -21.090 1.00 89.94 100 ALA A O 1
ATOM 789 N N . ILE A 1 101 ? 7.647 -11.780 -21.918 1.00 94.00 101 ILE A N 1
ATOM 790 C CA . ILE A 1 101 ? 7.383 -13.179 -22.296 1.00 94.00 101 ILE A CA 1
ATOM 791 C C . ILE A 1 101 ? 7.116 -14.034 -21.052 1.00 94.00 101 ILE A C 1
ATOM 793 O O . ILE A 1 101 ? 6.149 -14.796 -21.024 1.00 94.00 101 ILE A O 1
ATOM 797 N N . VAL A 1 102 ? 7.927 -13.883 -20.002 1.00 94.88 102 VAL A N 1
ATOM 798 C CA . VAL A 1 102 ? 7.754 -14.615 -18.738 1.00 94.88 102 VAL A CA 1
ATOM 799 C C . VAL A 1 102 ? 6.415 -14.270 -18.082 1.00 94.88 102 VAL A C 1
ATOM 801 O O . VAL A 1 102 ? 5.695 -15.169 -17.645 1.00 94.88 102 VAL A O 1
ATOM 804 N N . ALA A 1 103 ? 6.022 -12.994 -18.081 1.00 91.44 103 ALA A N 1
ATOM 805 C CA . ALA A 1 103 ? 4.726 -12.550 -17.568 1.00 91.44 103 ALA A CA 1
ATOM 806 C C . ALA A 1 103 ? 3.530 -13.144 -18.344 1.00 91.44 103 ALA A C 1
ATOM 808 O O . ALA A 1 103 ? 2.447 -13.304 -17.776 1.00 91.44 103 ALA A O 1
ATOM 809 N N . LEU A 1 104 ? 3.716 -13.525 -19.614 1.00 90.94 104 LEU A N 1
ATOM 810 C CA . LEU A 1 104 ? 2.686 -14.164 -20.442 1.00 90.94 104 LEU A CA 1
ATOM 811 C C . LEU A 1 104 ? 2.558 -15.682 -20.225 1.00 90.94 104 LEU A C 1
ATOM 813 O O . LEU A 1 104 ? 1.514 -16.250 -20.559 1.00 90.94 104 LEU A O 1
ATOM 817 N N . ILE A 1 105 ? 3.549 -16.352 -19.625 1.00 91.12 105 ILE A N 1
ATOM 818 C CA . ILE A 1 105 ? 3.503 -17.796 -19.310 1.00 91.12 105 ILE A CA 1
ATOM 819 C C . ILE A 1 105 ? 2.202 -18.201 -18.590 1.00 91.12 105 ILE A C 1
ATOM 821 O O . ILE A 1 105 ? 1.504 -19.091 -19.089 1.00 91.12 105 ILE A O 1
ATOM 825 N N . PRO A 1 106 ? 1.798 -17.566 -17.469 1.00 86.38 106 PRO A N 1
ATOM 826 C CA . PRO A 1 106 ? 0.567 -17.943 -16.775 1.00 86.38 106 PRO A CA 1
ATOM 827 C C . PRO A 1 106 ? -0.695 -17.741 -17.627 1.00 86.38 106 PRO A C 1
ATOM 829 O O . PRO A 1 106 ? -1.679 -18.456 -17.430 1.00 86.38 106 PRO A O 1
ATOM 832 N N . VAL A 1 107 ? -0.679 -16.819 -18.595 1.00 86.62 107 VAL A N 1
ATOM 833 C CA . VAL A 1 107 ? -1.807 -16.574 -19.509 1.00 86.62 107 VAL A CA 1
ATOM 834 C C . VAL A 1 107 ? -1.954 -17.721 -20.508 1.00 86.62 107 VAL A C 1
ATOM 836 O O . VAL A 1 107 ? -3.063 -18.223 -20.704 1.00 86.62 107 VAL A O 1
ATOM 839 N N . PHE A 1 108 ? -0.853 -18.186 -21.104 1.00 85.38 108 PHE A N 1
ATOM 840 C CA . PHE A 1 108 ? -0.879 -19.323 -22.030 1.00 85.38 108 PHE A CA 1
ATOM 841 C C . PHE A 1 108 ? -1.214 -20.638 -21.330 1.00 85.38 108 PHE A C 1
ATOM 843 O O . PHE A 1 108 ? -2.004 -21.424 -21.857 1.00 85.38 108 PHE A O 1
ATOM 850 N N . VAL A 1 109 ? -0.689 -20.848 -20.119 1.00 86.81 109 VAL A N 1
ATOM 851 C CA . VAL A 1 109 ? -1.042 -22.011 -19.294 1.00 86.81 109 VAL A CA 1
ATOM 852 C C . VAL A 1 109 ? -2.542 -21.996 -18.994 1.00 86.81 109 VAL A C 1
ATOM 854 O O . VAL A 1 109 ? -3.231 -22.967 -19.298 1.00 86.81 109 VAL A O 1
ATOM 857 N N . ARG A 1 110 ? -3.098 -20.875 -18.511 1.00 79.44 110 ARG A N 1
ATOM 858 C CA . ARG A 1 110 ? -4.547 -20.766 -18.254 1.00 79.44 110 ARG A CA 1
ATOM 859 C C . ARG A 1 110 ? -5.396 -20.957 -19.513 1.00 79.44 110 ARG A C 1
ATOM 861 O O . ARG A 1 110 ? -6.419 -21.630 -19.438 1.00 79.44 110 ARG A O 1
ATOM 868 N N . ARG A 1 111 ? -4.980 -20.422 -20.668 1.00 77.62 111 ARG A N 1
ATOM 869 C CA . ARG A 1 111 ? -5.689 -20.629 -21.945 1.00 77.62 111 ARG A CA 1
ATOM 870 C C . ARG A 1 111 ? -5.724 -22.099 -22.360 1.00 77.62 111 ARG A C 1
ATOM 872 O O . ARG A 1 111 ? -6.779 -22.574 -22.765 1.00 77.62 111 ARG A O 1
ATOM 879 N N . LYS A 1 112 ? -4.607 -22.821 -22.236 1.00 73.38 112 LYS A N 1
ATOM 880 C CA . LYS A 1 112 ? -4.525 -24.235 -22.634 1.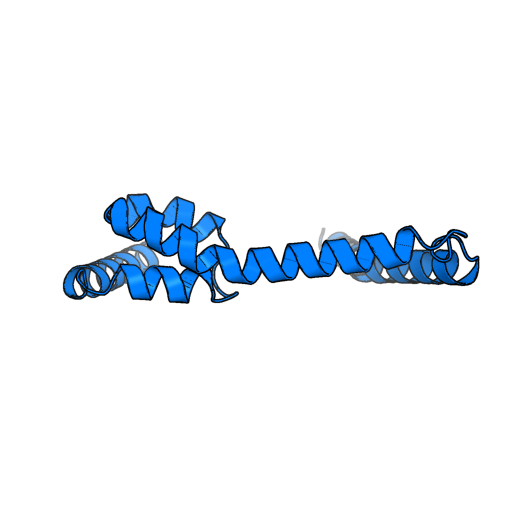00 73.38 112 LYS A CA 1
ATOM 881 C C . LYS A 1 112 ? -5.333 -25.146 -21.704 1.00 73.38 112 LYS A C 1
ATOM 883 O O . LYS A 1 112 ? -5.996 -26.061 -22.181 1.00 73.38 112 LYS A O 1
ATOM 888 N N . PHE A 1 113 ? -5.331 -24.856 -20.400 1.00 70.25 113 PHE A N 1
ATOM 889 C CA . PHE A 1 113 ? -6.193 -25.547 -19.439 1.00 70.25 113 PHE A CA 1
ATOM 890 C C . PHE A 1 113 ? -7.677 -25.266 -19.724 1.00 70.25 113 PHE A C 1
ATOM 892 O O . PHE A 1 113 ? -8.437 -26.210 -19.893 1.00 70.25 113 PHE A O 1
ATOM 899 N N . ASN A 1 114 ? -8.094 -24.008 -19.897 1.00 63.00 114 ASN A N 1
ATOM 900 C CA . ASN A 1 114 ? -9.505 -23.687 -20.159 1.00 63.00 114 ASN A CA 1
ATOM 901 C C . ASN A 1 114 ? -10.033 -24.231 -21.501 1.00 63.00 114 ASN A C 1
ATOM 903 O O . ASN A 1 114 ? -11.207 -24.562 -21.582 1.00 63.00 114 ASN A O 1
ATOM 907 N N . ALA A 1 115 ? -9.190 -24.356 -22.531 1.00 59.78 115 ALA A N 1
ATOM 908 C CA . ALA A 1 115 ? -9.573 -24.946 -23.819 1.00 59.78 115 ALA A CA 1
ATOM 909 C C . ALA A 1 115 ? -9.675 -26.485 -23.800 1.00 59.78 115 ALA A C 1
ATOM 911 O O . ALA A 1 115 ? -10.180 -27.064 -24.751 1.00 59.78 115 ALA A O 1
ATOM 912 N N . THR A 1 116 ? -9.172 -27.146 -22.750 1.00 56.44 116 THR A N 1
ATOM 913 C CA . THR A 1 116 ? -9.234 -28.613 -22.589 1.00 56.44 116 THR A CA 1
ATOM 914 C C . THR A 1 116 ? -10.432 -29.051 -21.725 1.00 56.44 116 THR A C 1
ATOM 916 O O . THR A 1 116 ? -10.790 -30.223 -21.731 1.00 56.44 116 THR A O 1
ATOM 919 N N . TYR A 1 117 ? -11.063 -28.121 -20.991 1.00 53.81 117 TYR A N 1
ATOM 920 C CA . TYR A 1 117 ? -12.238 -28.362 -20.132 1.00 53.81 117 TYR A CA 1
ATOM 921 C C . TYR A 1 117 ? -13.510 -27.628 -20.611 1.00 53.81 117 TYR A C 1
ATOM 923 O O . TYR A 1 117 ? -14.439 -27.445 -19.822 1.00 53.81 117 TYR A O 1
ATOM 931 N N . ALA A 1 118 ? -13.540 -27.189 -21.871 1.00 49.66 118 ALA A N 1
ATOM 932 C CA . ALA A 1 118 ? -14.719 -26.674 -22.569 1.00 49.66 118 ALA A CA 1
ATOM 933 C C . ALA A 1 118 ? -15.065 -27.627 -23.716 1.00 49.66 118 ALA A C 1
ATOM 935 O O . ALA A 1 118 ? -16.275 -27.842 -23.942 1.00 49.66 118 ALA A O 1
#

Organism: NCBI:txid936053

pLDDT: mean 76.84, std 11.68, range [48.03, 94.88]

Secondary structure (DSSP, 8-state):
-HHHHHHHHHHHHHHHHTGGGHHHHHHHHHHSSSS-HHHHHHHHHHTT--HHHHHHHHHHHHHHHHHHHHHHHHHHHHHHHSSS-GGGSHHHHHHHHHHHHHHHHHHHHHHHHHTT--

Radius of gyration: 22.44 Å; chains: 1; bounding box: 46×40×50 Å

Sequence (118 aa):
MKLIGGRIAKWNQQLIHHKQHMLNYMIVLRISPLPPNWLVNLGSPHLSVPFGAFFWGTFFGVAPPSFIHVQAGAALDRLSSSDKLELVTPINIFCLIVVAIVALIPVFVRRKFNATYA

Foldseek 3Di:
DVVVVVVLVVVLVVCVVVLVCLLVVLLVVLLDPPDDPVCCVVCCVVSVRDPVSVVNSCVNNVVVVVVVVVVVVVVVVVQCPPPDRPCPDPVNVVVVVVVVVVVCVVVVVVVVVVVVVD

InterPro domains:
  IPR032816 VTT domain [PF09335] (14-74)
  IPR045014 Transmembrane protein 41A/B [PTHR43220] (3-113)